Protein AF-A0A957U5I7-F1 (afdb_monomer_lite)

pLDDT: mean 70.83, std 17.86, range [36.91, 93.69]

Radius of gyration: 26.39 Å; chains: 1; bounding box: 34×69×92 Å

Structure (mmCIF, N/CA/C/O backbone):
data_AF-A0A957U5I7-F1
#
_entry.id   AF-A0A957U5I7-F1
#
loop_
_atom_site.group_PDB
_atom_site.id
_atom_site.type_symbol
_atom_site.label_atom_id
_atom_site.label_alt_id
_atom_site.label_comp_id
_atom_site.label_asym_id
_atom_site.label_entity_id
_atom_site.label_seq_id
_atom_site.pdbx_PDB_ins_code
_atom_site.Cartn_x
_atom_site.Cartn_y
_atom_site.Cartn_z
_atom_site.occupancy
_atom_site.B_iso_or_equiv
_atom_site.auth_seq_id
_atom_site.auth_comp_id
_atom_site.auth_asym_id
_atom_site.auth_atom_id
_atom_site.pdbx_PDB_model_num
ATOM 1 N N . MET A 1 1 ? -2.403 56.597 56.895 1.00 43.56 1 MET A N 1
ATOM 2 C CA . MET A 1 1 ? -1.066 56.597 56.260 1.00 43.56 1 MET A CA 1
ATOM 3 C C . MET A 1 1 ? -0.754 55.156 55.856 1.00 43.56 1 MET A C 1
ATOM 5 O O . MET A 1 1 ? -0.927 54.274 56.683 1.00 43.56 1 MET A O 1
ATOM 9 N N . LYS A 1 2 ? -0.470 54.916 54.572 1.00 43.50 2 LYS A N 1
ATOM 10 C CA . LYS A 1 2 ? -0.569 53.632 53.838 1.00 43.50 2 LYS A CA 1
ATOM 11 C C . LYS A 1 2 ? 0.302 52.491 54.419 1.00 43.50 2 LYS A C 1
ATOM 13 O O . LYS A 1 2 ? 1.498 52.718 54.592 1.00 43.50 2 LYS A O 1
ATOM 18 N N . PRO A 1 3 ? -0.228 51.271 54.640 1.00 44.25 3 PRO A N 1
ATOM 19 C CA . PRO A 1 3 ? 0.608 50.100 54.881 1.00 44.25 3 PRO A CA 1
ATOM 20 C C . PRO A 1 3 ? 1.324 49.664 53.595 1.00 44.25 3 PRO A C 1
ATOM 22 O O . PRO A 1 3 ? 0.747 49.644 52.505 1.00 44.25 3 PRO A O 1
ATOM 25 N N . GLN A 1 4 ? 2.608 49.355 53.765 1.00 56.19 4 GLN A N 1
ATOM 26 C CA . GLN A 1 4 ? 3.534 48.840 52.765 1.00 56.19 4 GLN A CA 1
ATOM 27 C C . GLN A 1 4 ? 3.031 47.510 52.186 1.00 56.19 4 GLN A C 1
ATOM 29 O O . GLN A 1 4 ? 2.484 46.658 52.883 1.00 56.19 4 GLN A O 1
ATOM 34 N N . HIS A 1 5 ? 3.210 47.382 50.878 1.00 55.03 5 HIS A N 1
ATOM 35 C CA . HIS A 1 5 ? 2.752 46.295 50.026 1.00 55.03 5 HIS A CA 1
ATOM 36 C C . HIS A 1 5 ? 3.452 44.969 50.393 1.00 55.03 5 HIS A C 1
ATOM 38 O O . HIS A 1 5 ? 4.684 44.931 50.386 1.00 55.03 5 HIS A O 1
ATOM 44 N N . PRO A 1 6 ? 2.730 43.870 50.688 1.00 43.78 6 PRO A N 1
ATOM 45 C CA . PRO A 1 6 ? 3.358 42.562 50.808 1.00 43.78 6 PRO A CA 1
ATOM 46 C C . PRO A 1 6 ? 3.812 42.101 49.419 1.00 43.78 6 PRO A C 1
ATOM 48 O O . PRO A 1 6 ? 3.014 42.009 48.483 1.00 43.78 6 PRO A O 1
ATOM 51 N N . LEU A 1 7 ? 5.110 41.823 49.283 1.00 52.94 7 LEU A N 1
ATOM 52 C CA . LEU A 1 7 ? 5.692 41.178 48.109 1.00 52.94 7 LEU A CA 1
ATOM 53 C C . LEU A 1 7 ? 5.111 39.765 47.999 1.00 52.94 7 LEU A C 1
ATOM 55 O O . LEU A 1 7 ? 5.572 38.808 48.616 1.00 52.94 7 LEU A O 1
ATOM 59 N N . ASN A 1 8 ? 4.034 39.671 47.227 1.00 48.72 8 ASN A N 1
ATOM 60 C CA . ASN A 1 8 ? 3.331 38.445 46.915 1.00 48.72 8 ASN A CA 1
ATOM 61 C C . ASN A 1 8 ? 4.247 37.510 46.111 1.00 48.72 8 ASN A C 1
ATOM 63 O O . ASN 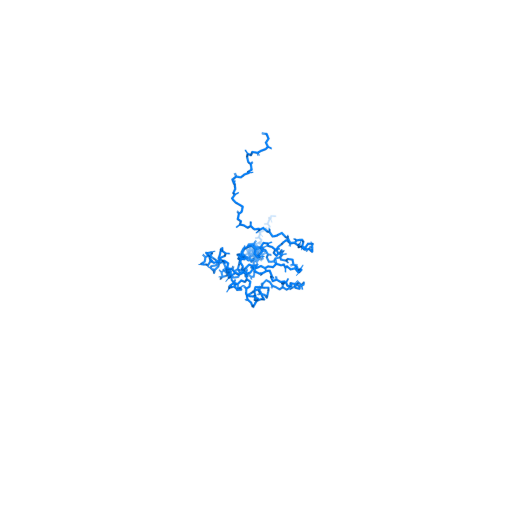A 1 8 ? 4.334 37.608 44.886 1.00 48.72 8 ASN A O 1
ATOM 67 N N . GLY A 1 9 ? 4.832 36.520 46.793 1.00 53.69 9 GLY A N 1
ATOM 68 C CA . GLY A 1 9 ? 5.442 35.304 46.230 1.00 53.69 9 GLY A CA 1
ATOM 69 C C . GLY A 1 9 ? 4.448 34.387 45.495 1.00 53.69 9 GLY A C 1
ATOM 70 O O . GLY A 1 9 ? 4.563 33.169 45.536 1.00 53.69 9 GLY A O 1
ATOM 71 N N . ARG A 1 10 ? 3.438 34.974 44.846 1.00 55.34 10 ARG A N 1
ATOM 72 C CA . ARG A 1 10 ? 2.377 34.306 44.080 1.00 55.34 10 ARG A CA 1
ATOM 73 C C . ARG A 1 10 ? 2.442 34.651 42.586 1.00 55.34 10 ARG A C 1
ATOM 75 O O . ARG A 1 10 ? 1.777 33.992 41.798 1.00 55.34 10 ARG A O 1
ATOM 82 N N . SER A 1 11 ? 3.270 35.625 42.183 1.00 49.25 11 SER A N 1
ATOM 83 C CA . SER A 1 11 ? 3.387 36.055 40.777 1.00 49.25 11 SER A CA 1
ATOM 84 C C . SER A 1 11 ? 4.521 35.383 39.986 1.00 49.25 11 SER A C 1
ATOM 86 O O . SER A 1 11 ? 4.532 35.489 38.766 1.00 49.25 11 SER A O 1
ATOM 88 N N . LEU A 1 12 ? 5.455 34.678 40.641 1.00 50.19 12 LEU A N 1
ATOM 89 C CA . LEU A 1 12 ? 6.525 33.919 39.962 1.00 50.19 12 LEU A CA 1
ATOM 90 C C . LEU A 1 12 ? 6.112 32.479 39.616 1.00 50.19 12 LEU A C 1
ATOM 92 O O . LEU A 1 12 ? 6.620 31.901 38.663 1.00 50.19 12 LEU A O 1
ATOM 96 N N . ILE A 1 13 ? 5.154 31.916 40.356 1.00 54.06 13 ILE A N 1
ATOM 97 C CA . ILE A 1 13 ? 4.679 30.536 40.164 1.00 54.06 13 ILE A CA 1
ATOM 98 C C . ILE A 1 13 ? 3.600 30.477 39.066 1.00 54.06 13 ILE A C 1
ATOM 100 O O . ILE A 1 13 ? 3.447 29.466 38.389 1.00 54.06 13 ILE A O 1
ATOM 104 N N . ALA A 1 14 ? 2.879 31.582 38.841 1.00 47.16 14 ALA A N 1
ATOM 105 C CA . ALA A 1 14 ? 1.792 31.646 37.865 1.00 47.16 14 ALA A CA 1
ATOM 106 C C . ALA A 1 14 ? 2.271 31.838 36.412 1.00 47.16 14 ALA A C 1
ATOM 108 O O . ALA A 1 14 ? 1.591 31.394 35.491 1.00 47.16 14 ALA A O 1
ATOM 109 N N . SER A 1 15 ? 3.455 32.423 36.190 1.00 49.47 15 SER A N 1
ATOM 110 C CA . SER A 1 15 ? 4.039 32.555 34.842 1.00 49.47 15 SER A CA 1
ATOM 111 C C . SER A 1 15 ? 4.769 31.292 34.367 1.00 49.47 15 SER A C 1
ATOM 113 O O . SER A 1 15 ? 5.098 31.187 33.190 1.00 49.47 15 SER A O 1
ATOM 115 N N . LEU A 1 16 ? 4.997 30.316 35.256 1.00 48.06 16 LEU A N 1
ATOM 116 C CA . LEU A 1 16 ? 5.649 29.041 34.932 1.00 48.06 16 LEU A CA 1
ATOM 117 C C . LEU A 1 16 ? 4.654 27.920 34.564 1.00 48.06 16 LEU A C 1
ATOM 119 O O . LEU A 1 16 ? 5.064 26.792 34.310 1.00 48.06 16 LEU A O 1
ATOM 123 N N . LEU A 1 17 ? 3.350 28.220 34.536 1.00 48.75 17 LEU A N 1
ATOM 124 C CA . LEU A 1 17 ? 2.273 27.257 34.262 1.00 48.75 17 LEU A CA 1
ATOM 125 C C . LEU A 1 17 ? 1.635 27.405 32.870 1.00 48.75 17 LEU A C 1
ATOM 127 O O . LEU A 1 17 ? 0.677 26.702 32.564 1.00 48.75 17 LEU A O 1
ATOM 131 N N . LEU A 1 18 ? 2.176 28.267 32.001 1.00 48.31 18 LEU A N 1
ATOM 132 C CA . LEU A 1 18 ? 1.721 28.404 30.607 1.00 48.31 18 LEU A CA 1
ATOM 133 C C . LEU A 1 18 ? 2.615 27.666 29.589 1.00 48.31 18 LEU A C 1
ATOM 135 O O . LEU A 1 18 ? 2.399 27.771 28.387 1.00 48.31 18 LEU A O 1
ATOM 139 N N . ALA A 1 19 ? 3.613 26.904 30.047 1.00 49.06 19 ALA A N 1
ATOM 140 C CA . ALA A 1 19 ? 4.541 26.158 29.187 1.00 49.06 19 ALA A CA 1
ATOM 141 C C . ALA A 1 19 ? 4.189 24.660 29.046 1.00 49.06 19 ALA A C 1
ATOM 143 O O . ALA A 1 19 ? 5.025 23.867 28.624 1.00 49.06 19 ALA A O 1
ATOM 144 N N . ALA A 1 20 ? 2.963 24.257 29.403 1.00 49.81 20 ALA A N 1
ATOM 145 C CA . ALA A 1 20 ? 2.538 22.851 29.440 1.00 49.81 20 ALA A CA 1
ATOM 146 C C . ALA A 1 20 ? 1.320 22.527 28.548 1.00 49.81 20 ALA A C 1
ATOM 148 O O . ALA A 1 20 ? 0.682 21.495 28.737 1.00 49.81 20 ALA A O 1
ATOM 149 N N . LEU A 1 21 ? 0.996 23.375 27.561 1.00 53.75 21 LEU A N 1
ATOM 150 C CA . LEU A 1 21 ? -0.113 23.136 26.621 1.00 53.75 21 LEU A CA 1
ATOM 151 C C . LEU A 1 21 ? 0.287 23.314 25.144 1.00 53.75 21 LEU A C 1
ATOM 153 O O . LEU A 1 21 ? -0.487 23.814 24.339 1.00 53.75 21 LEU A O 1
ATOM 157 N N . VAL A 1 22 ? 1.498 22.893 24.768 1.00 52.66 22 VAL A N 1
ATOM 158 C CA . VAL A 1 22 ? 1.869 22.663 23.351 1.00 52.66 22 VAL A CA 1
ATOM 159 C C . VAL A 1 22 ? 2.524 21.280 23.194 1.00 52.66 22 VAL A C 1
ATOM 161 O O . VAL A 1 22 ? 3.424 21.073 22.393 1.00 52.66 22 VAL A O 1
ATOM 164 N N . LEU A 1 23 ? 2.082 20.299 23.989 1.00 55.03 23 LEU A N 1
ATOM 165 C CA . LEU A 1 23 ? 2.522 18.895 23.897 1.00 55.03 23 LEU A CA 1
ATOM 166 C C . LEU A 1 23 ? 1.448 17.963 23.311 1.00 55.03 23 LEU A C 1
ATOM 168 O O . LEU A 1 23 ? 1.561 16.745 23.409 1.00 55.03 23 LEU A O 1
ATOM 172 N N . ILE A 1 24 ? 0.415 18.519 22.671 1.00 60.69 24 ILE A N 1
ATOM 173 C CA . ILE A 1 24 ? -0.642 17.744 22.000 1.00 60.69 24 ILE A CA 1
ATOM 174 C C . ILE A 1 24 ? -0.873 18.268 20.576 1.00 60.69 24 ILE A C 1
ATOM 176 O O . ILE A 1 24 ? -2.001 18.400 20.120 1.00 60.69 24 ILE A O 1
ATOM 180 N N . SER A 1 25 ? 0.200 18.557 19.840 1.00 58.09 25 SER A N 1
ATOM 181 C CA . SER A 1 25 ? 0.130 18.478 18.377 1.00 58.09 25 SER A CA 1
ATOM 182 C C . SER A 1 25 ? 0.734 17.153 17.965 1.00 58.09 25 SER A C 1
ATOM 184 O O . SER A 1 25 ? 1.934 17.036 17.749 1.00 58.09 25 SER A O 1
ATOM 186 N N . ALA A 1 26 ? -0.144 16.151 17.976 1.00 53.31 26 ALA A N 1
ATOM 187 C CA . ALA A 1 26 ? -0.070 14.930 17.197 1.00 53.31 26 ALA A CA 1
ATOM 188 C C . ALA A 1 26 ? 1.356 14.431 16.923 1.00 53.31 26 ALA A C 1
ATOM 190 O O . ALA A 1 26 ? 1.903 14.588 15.835 1.00 53.31 26 ALA A O 1
ATOM 191 N N . CYS A 1 27 ? 1.902 13.676 17.875 1.00 51.56 27 CYS A N 1
ATOM 192 C CA . CYS A 1 27 ? 2.708 12.530 17.485 1.00 51.56 27 CYS A CA 1
ATOM 193 C C . CYS A 1 27 ? 1.736 11.553 16.798 1.00 51.56 27 CYS A C 1
ATOM 195 O O . CYS A 1 27 ? 1.245 10.602 17.405 1.00 51.56 27 CYS A O 1
ATOM 197 N N . SER A 1 28 ? 1.337 11.857 15.561 1.00 51.62 28 SER A N 1
ATOM 198 C CA . SER A 1 28 ? 0.453 11.050 14.723 1.00 51.62 28 SER A CA 1
ATOM 199 C C . SER A 1 28 ? 1.229 9.832 14.248 1.00 51.62 28 SER A C 1
ATOM 201 O O . SER A 1 28 ? 1.519 9.707 13.069 1.00 51.62 28 SER A O 1
ATOM 203 N N . ARG A 1 29 ? 1.610 8.971 15.204 1.00 57.50 29 ARG A N 1
ATOM 204 C CA . ARG A 1 29 ? 1.915 7.532 15.127 1.00 57.50 29 ARG A CA 1
ATOM 205 C C . ARG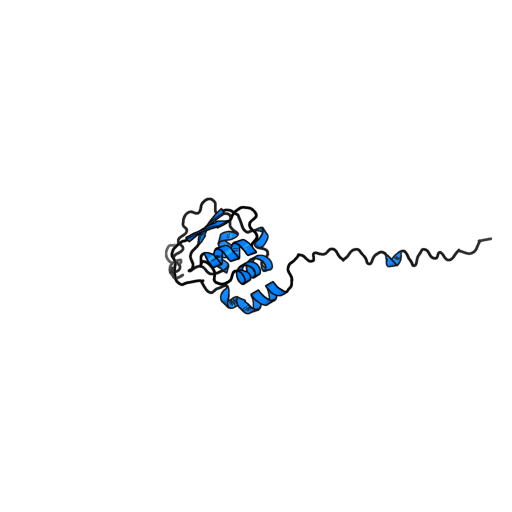 A 1 29 ? 2.640 7.035 13.869 1.00 57.50 29 ARG A C 1
ATOM 207 O O . ARG A 1 29 ? 2.531 5.863 13.537 1.00 57.50 29 ARG A O 1
ATOM 214 N N . SER A 1 30 ? 3.392 7.889 13.194 1.00 50.00 30 SER A N 1
ATOM 215 C CA . SER A 1 30 ? 4.111 7.649 11.947 1.00 50.00 30 SER A CA 1
ATOM 216 C C . SER A 1 30 ? 5.533 8.062 12.231 1.00 50.00 30 SER A C 1
ATOM 218 O O . SER A 1 30 ? 5.889 9.232 12.142 1.00 50.00 30 SER A O 1
ATOM 220 N N . GLY A 1 31 ? 6.320 7.109 12.727 1.00 53.41 31 GLY A N 1
ATOM 221 C CA . GLY A 1 31 ? 7.741 7.343 12.922 1.00 53.41 31 GLY A CA 1
ATOM 222 C C . GLY A 1 31 ? 8.387 7.735 11.585 1.00 53.41 31 GLY A C 1
ATOM 223 O O . GLY A 1 31 ? 7.938 7.258 10.539 1.00 53.41 31 GLY A O 1
ATOM 224 N N . PRO A 1 32 ? 9.460 8.543 11.599 1.00 56.81 32 PRO A N 1
ATOM 225 C CA . PRO A 1 32 ? 10.136 9.027 10.388 1.00 56.81 32 PRO A CA 1
ATOM 226 C C . PRO A 1 32 ? 10.715 7.908 9.500 1.00 56.81 32 PRO A C 1
ATOM 228 O O . PRO A 1 32 ? 11.160 8.171 8.389 1.00 56.81 32 PRO A O 1
ATOM 231 N N . GLY A 1 33 ? 10.702 6.652 9.962 1.00 67.69 33 GLY A N 1
ATOM 232 C CA . GLY A 1 33 ? 11.227 5.509 9.220 1.00 67.69 33 GLY A CA 1
ATOM 233 C C . GLY A 1 33 ? 10.484 5.210 7.916 1.00 67.69 33 GLY A C 1
ATOM 234 O O . GLY A 1 33 ? 11.142 4.918 6.924 1.00 67.69 33 GLY A O 1
ATOM 235 N N . LEU A 1 34 ? 9.148 5.322 7.879 1.00 68.75 34 LEU A N 1
ATOM 236 C CA . LEU A 1 34 ? 8.404 5.052 6.637 1.00 68.75 34 LEU A CA 1
ATOM 237 C C . LEU A 1 34 ? 8.620 6.145 5.578 1.00 68.75 34 LEU A C 1
ATOM 239 O O . LEU A 1 34 ? 8.707 5.814 4.401 1.00 68.75 34 LEU A O 1
ATOM 243 N N . ASP A 1 35 ? 8.779 7.414 5.972 1.00 74.19 35 ASP A N 1
ATOM 244 C CA . ASP A 1 35 ? 9.079 8.506 5.026 1.00 74.19 35 ASP A CA 1
ATOM 245 C C . ASP A 1 35 ? 10.459 8.325 4.374 1.00 74.19 35 ASP A C 1
ATOM 247 O O . ASP A 1 35 ? 10.591 8.377 3.152 1.00 74.19 35 ASP A O 1
ATOM 251 N N . ILE A 1 36 ? 11.480 8.017 5.182 1.00 76.19 36 ILE A N 1
ATOM 252 C CA . ILE A 1 36 ? 12.838 7.740 4.687 1.00 76.19 36 ILE A CA 1
ATOM 253 C C . ILE A 1 36 ? 12.838 6.515 3.762 1.00 76.19 36 ILE A C 1
ATOM 255 O O . ILE A 1 36 ? 13.490 6.522 2.714 1.00 76.19 36 ILE A O 1
ATOM 259 N N . TYR A 1 37 ? 12.089 5.472 4.124 1.00 77.56 37 TYR A N 1
ATOM 260 C CA . TYR A 1 37 ? 11.975 4.260 3.320 1.00 77.56 37 TYR A CA 1
ATOM 261 C C . TYR A 1 37 ? 11.312 4.528 1.963 1.00 77.56 37 TYR A C 1
ATOM 263 O O . TYR A 1 37 ? 11.825 4.078 0.940 1.00 77.56 37 TYR A O 1
ATOM 271 N N . LEU A 1 38 ? 10.232 5.316 1.939 1.00 79.25 38 LEU A N 1
ATOM 272 C CA . LEU A 1 38 ? 9.544 5.701 0.707 1.00 79.25 38 LEU A CA 1
ATOM 273 C C . LEU A 1 38 ? 10.461 6.491 -0.230 1.00 79.25 38 LEU A C 1
ATOM 275 O O . LEU A 1 38 ? 10.584 6.134 -1.395 1.00 79.25 38 LEU A O 1
ATOM 279 N N . ARG A 1 39 ? 11.157 7.514 0.284 1.00 75.94 39 ARG A N 1
ATOM 280 C CA . ARG A 1 39 ? 12.087 8.345 -0.508 1.00 75.94 39 ARG A CA 1
ATOM 281 C C . ARG A 1 39 ? 13.230 7.540 -1.116 1.00 75.94 39 ARG A C 1
ATOM 283 O O . ARG A 1 39 ? 13.685 7.835 -2.212 1.00 75.94 39 ARG A O 1
ATOM 290 N N . THR A 1 40 ? 13.702 6.522 -0.402 1.00 77.62 40 THR A N 1
ATOM 291 C CA . THR A 1 40 ? 14.794 5.665 -0.884 1.00 77.62 40 THR A CA 1
ATOM 292 C C . THR A 1 40 ? 14.321 4.699 -1.976 1.00 77.62 40 THR A C 1
ATOM 294 O O . THR A 1 40 ? 15.109 4.313 -2.834 1.00 77.62 40 THR A O 1
ATOM 297 N N . ASN A 1 41 ? 13.036 4.331 -1.972 1.00 82.12 41 ASN A N 1
ATOM 298 C CA . ASN A 1 41 ? 12.453 3.325 -2.864 1.00 82.12 41 ASN A CA 1
ATOM 299 C C . ASN A 1 41 ? 11.408 3.913 -3.826 1.00 82.12 41 ASN A C 1
ATOM 301 O O . ASN A 1 41 ? 10.589 3.177 -4.370 1.00 82.12 41 ASN A O 1
ATOM 305 N N . GLU A 1 42 ? 11.430 5.226 -4.062 1.00 74.38 42 GLU A N 1
ATOM 306 C CA . GLU A 1 42 ? 10.436 5.924 -4.886 1.00 74.38 42 GLU A CA 1
ATOM 307 C C . GLU A 1 42 ? 10.363 5.342 -6.306 1.00 74.38 42 GLU A C 1
ATOM 309 O O . GLU A 1 42 ? 9.279 5.118 -6.832 1.00 74.38 42 GLU A O 1
ATOM 314 N N . ALA A 1 43 ? 11.511 4.954 -6.870 1.00 76.56 43 ALA A N 1
ATOM 315 C CA . ALA A 1 43 ? 11.591 4.305 -8.178 1.00 76.56 43 ALA A CA 1
ATOM 316 C C . ALA A 1 43 ? 10.862 2.949 -8.256 1.00 76.56 43 ALA A C 1
ATOM 318 O O . ALA A 1 43 ? 10.559 2.492 -9.355 1.00 76.56 43 ALA A O 1
ATOM 319 N N . ALA A 1 44 ? 10.610 2.282 -7.125 1.00 77.38 44 ALA A N 1
ATOM 320 C CA . ALA A 1 44 ? 9.873 1.021 -7.076 1.00 77.38 44 ALA A CA 1
ATOM 321 C C . ALA A 1 44 ? 8.349 1.224 -7.026 1.00 77.38 44 ALA A C 1
ATOM 323 O O . ALA A 1 44 ? 7.610 0.267 -7.235 1.00 77.38 44 ALA A O 1
ATOM 324 N N . LEU A 1 45 ? 7.867 2.451 -6.785 1.00 76.38 45 LEU A N 1
ATOM 325 C CA . LEU A 1 45 ? 6.433 2.758 -6.806 1.00 76.38 45 LEU A CA 1
ATOM 326 C C . LEU A 1 45 ? 5.847 2.660 -8.211 1.00 76.38 45 LEU A C 1
ATOM 328 O O . LEU A 1 45 ? 4.720 2.196 -8.357 1.00 76.38 45 LEU A O 1
ATOM 332 N N . ASP A 1 46 ? 6.628 3.071 -9.210 1.00 80.38 46 ASP A N 1
ATOM 333 C CA . ASP A 1 46 ? 6.244 3.084 -10.624 1.00 80.38 46 ASP A CA 1
ATOM 334 C C . ASP A 1 46 ? 6.694 1.800 -11.353 1.00 80.38 46 ASP A C 1
ATOM 336 O O . ASP A 1 46 ? 6.544 1.670 -12.566 1.00 80.38 46 ASP A O 1
ATOM 340 N N . GLN A 1 47 ? 7.258 0.831 -10.619 1.00 80.94 47 GLN A N 1
ATOM 341 C CA . GLN A 1 47 ? 7.607 -0.480 -11.156 1.00 80.94 47 GLN A CA 1
ATOM 342 C C . GLN A 1 47 ? 6.491 -1.482 -10.858 1.00 80.94 47 GLN A C 1
ATOM 344 O O . GLN A 1 47 ? 6.169 -1.706 -9.688 1.00 80.94 47 GLN A O 1
ATOM 349 N N . PRO A 1 48 ? 5.934 -2.140 -11.885 1.00 80.50 48 PRO A N 1
ATOM 350 C CA . PRO A 1 48 ? 4.919 -3.152 -11.669 1.00 80.50 48 PRO A CA 1
ATOM 351 C C . PRO A 1 48 ? 5.505 -4.393 -10.991 1.00 80.50 48 PRO A C 1
ATOM 353 O O . PRO A 1 48 ? 6.715 -4.676 -11.054 1.00 80.50 48 PRO A O 1
ATOM 356 N N . ALA A 1 49 ? 4.635 -5.154 -10.329 1.00 80.06 49 ALA A N 1
ATOM 357 C CA . ALA A 1 49 ? 5.033 -6.390 -9.667 1.00 80.06 49 ALA A CA 1
ATOM 358 C C . ALA A 1 49 ? 5.455 -7.468 -10.667 1.00 80.06 49 ALA A C 1
ATOM 360 O O . ALA A 1 49 ? 6.406 -8.213 -10.421 1.00 80.06 49 ALA A O 1
ATOM 361 N N . SER A 1 50 ? 4.782 -7.508 -11.814 1.00 80.69 50 SER A N 1
ATOM 362 C CA . SER A 1 50 ? 5.057 -8.413 -12.921 1.00 80.69 50 SER A CA 1
ATOM 363 C C . SER A 1 50 ? 4.604 -7.783 -14.239 1.00 80.69 50 SER A C 1
ATOM 365 O O . SER A 1 50 ? 3.905 -6.783 -14.257 1.00 80.69 50 SER A O 1
ATOM 367 N N . VAL A 1 51 ? 4.972 -8.392 -15.363 1.00 81.31 51 VAL A N 1
ATOM 368 C CA . VAL A 1 51 ? 4.402 -8.071 -16.687 1.00 81.31 51 VAL A CA 1
ATOM 369 C C . VAL A 1 51 ? 3.083 -8.814 -16.950 1.00 81.31 51 VAL A C 1
ATOM 371 O O . VAL A 1 51 ? 2.524 -8.736 -18.040 1.00 81.31 51 VAL A O 1
ATOM 374 N N . ASP A 1 52 ? 2.616 -9.590 -15.970 1.00 78.19 52 ASP A N 1
ATOM 375 C CA . ASP A 1 52 ? 1.374 -10.351 -16.037 1.00 78.19 52 ASP A CA 1
ATOM 376 C C . ASP A 1 52 ? 0.164 -9.434 -15.824 1.00 78.19 52 ASP A C 1
ATOM 378 O O . ASP A 1 52 ? -0.018 -8.875 -14.745 1.00 78.19 52 ASP A O 1
ATOM 382 N N . ASP A 1 53 ? -0.668 -9.308 -16.855 1.00 79.00 53 ASP A N 1
ATOM 383 C CA . ASP A 1 53 ? -1.871 -8.470 -16.853 1.00 79.00 53 ASP A CA 1
ATOM 384 C C . ASP A 1 53 ? -3.146 -9.249 -16.488 1.00 79.00 53 ASP A C 1
ATOM 386 O O . ASP A 1 53 ? -4.271 -8.800 -16.709 1.00 79.00 53 ASP A O 1
ATOM 390 N N . ARG A 1 54 ? -3.009 -10.473 -15.961 1.00 80.62 54 ARG A N 1
ATOM 391 C CA . ARG A 1 54 ? -4.177 -11.262 -15.566 1.00 80.62 54 ARG A CA 1
ATOM 392 C C . ARG A 1 54 ? -4.878 -10.609 -14.370 1.00 80.62 54 ARG A C 1
ATOM 394 O O . ARG A 1 54 ? -4.270 -10.490 -13.304 1.00 80.62 54 ARG A O 1
ATOM 401 N N . PRO A 1 55 ? -6.170 -10.255 -14.500 1.00 80.50 55 PRO A N 1
ATOM 402 C CA . PRO A 1 55 ? -6.919 -9.662 -13.408 1.00 80.50 55 PRO A CA 1
ATOM 403 C C . PRO A 1 55 ? -7.125 -10.678 -12.282 1.00 80.50 55 PRO A C 1
ATOM 405 O O . PRO A 1 55 ? -7.673 -11.765 -12.481 1.00 80.50 55 PRO A O 1
ATOM 408 N N . VAL A 1 56 ? -6.723 -10.292 -11.079 1.00 85.12 56 VAL A N 1
ATOM 409 C CA . VAL A 1 56 ? -6.908 -11.023 -9.830 1.00 85.12 56 VAL A CA 1
ATOM 410 C C . VAL A 1 56 ? -7.963 -10.307 -8.999 1.00 85.12 56 VAL A C 1
ATOM 412 O O . VAL A 1 56 ? -7.892 -9.103 -8.736 1.00 85.12 56 VAL A O 1
ATOM 415 N N . ARG A 1 57 ? -8.963 -11.070 -8.556 1.00 86.19 57 ARG A N 1
ATOM 416 C CA . ARG A 1 57 ? -9.969 -10.584 -7.615 1.00 86.19 57 ARG A CA 1
ATOM 417 C C . ARG A 1 57 ? -9.350 -10.488 -6.222 1.00 86.19 57 ARG A C 1
ATOM 419 O O . ARG A 1 57 ? -8.987 -11.506 -5.640 1.00 86.19 57 ARG A O 1
ATOM 426 N N . PHE A 1 58 ? -9.306 -9.283 -5.673 1.00 87.56 58 PHE A N 1
ATOM 427 C CA . PHE A 1 58 ? -8.778 -8.991 -4.345 1.00 87.56 58 PHE A CA 1
ATOM 428 C C . PHE A 1 58 ? -9.883 -8.432 -3.444 1.00 87.56 58 PHE A C 1
ATOM 430 O O . PHE A 1 58 ? -10.681 -7.605 -3.878 1.00 87.56 58 PHE A O 1
ATOM 437 N N . VAL A 1 59 ? -9.965 -8.890 -2.196 1.00 88.75 59 VAL A N 1
ATOM 438 C CA . VAL A 1 59 ? -11.015 -8.475 -1.252 1.00 88.75 59 VAL A CA 1
ATOM 439 C C . VAL A 1 59 ? -10.378 -7.817 -0.040 1.00 88.75 59 VAL A C 1
ATOM 441 O O . VAL A 1 59 ? -9.446 -8.359 0.549 1.00 88.75 59 VAL A O 1
ATOM 444 N N . VAL A 1 60 ? -10.910 -6.658 0.333 1.00 88.50 60 VAL A N 1
ATOM 445 C CA . VAL A 1 60 ? -10.528 -5.921 1.535 1.00 88.50 60 VAL A CA 1
ATOM 446 C C . VAL A 1 60 ? -11.715 -5.873 2.475 1.00 88.50 60 VAL A C 1
ATOM 448 O O . VAL A 1 60 ? -12.736 -5.256 2.164 1.00 88.50 60 VAL A O 1
ATOM 451 N N . GLU A 1 61 ? -11.558 -6.497 3.637 1.00 86.88 61 GLU A N 1
ATOM 452 C CA . GLU A 1 61 ? -12.572 -6.479 4.684 1.00 86.88 61 GLU A CA 1
ATOM 453 C C . GLU A 1 61 ? -12.608 -5.114 5.397 1.00 86.88 61 GLU A C 1
ATOM 455 O O . GLU A 1 61 ? -11.559 -4.473 5.572 1.00 86.88 61 GLU A O 1
ATOM 460 N N . PRO A 1 62 ? -13.786 -4.653 5.852 1.00 84.62 62 PRO A N 1
ATOM 461 C CA . PRO A 1 62 ? -13.908 -3.438 6.651 1.00 84.62 62 PRO A CA 1
ATOM 462 C C . PRO A 1 62 ? -13.001 -3.444 7.883 1.00 84.62 62 PRO A C 1
ATOM 464 O O . PRO A 1 62 ? -12.945 -4.416 8.631 1.00 84.62 62 PRO A O 1
ATOM 467 N N . GLY A 1 63 ? -12.298 -2.332 8.107 1.00 85.12 63 GLY A N 1
ATOM 468 C CA . GLY A 1 63 ? -11.392 -2.178 9.249 1.00 85.12 63 GLY A CA 1
ATOM 469 C C . GLY A 1 63 ? -10.033 -2.870 9.093 1.00 85.12 63 GLY A C 1
ATOM 470 O O . GLY A 1 63 ? -9.241 -2.844 10.035 1.00 85.12 63 GLY A O 1
ATOM 471 N N . THR A 1 64 ? -9.728 -3.452 7.926 1.00 86.38 64 THR A N 1
ATOM 472 C CA . THR A 1 64 ? -8.394 -4.007 7.655 1.00 86.38 64 THR A CA 1
ATOM 473 C C . THR A 1 64 ? -7.351 -2.879 7.631 1.00 86.38 64 THR A C 1
ATOM 475 O O . THR A 1 64 ? -7.510 -1.921 6.873 1.00 86.38 64 THR A O 1
ATOM 478 N N . PRO A 1 65 ? -6.269 -2.955 8.426 1.00 89.56 65 PRO A N 1
ATOM 479 C CA . PRO A 1 65 ? -5.243 -1.916 8.440 1.00 89.56 65 PRO A CA 1
ATOM 480 C C . PRO A 1 65 ? -4.393 -1.953 7.161 1.00 89.56 65 PRO A C 1
ATOM 482 O O . PRO A 1 65 ? -4.128 -3.026 6.617 1.00 89.56 65 PRO A O 1
ATOM 485 N N . ALA A 1 66 ? -3.882 -0.791 6.728 1.00 87.94 66 ALA A N 1
ATOM 486 C CA . ALA A 1 66 ? -3.066 -0.646 5.511 1.00 87.94 66 ALA A CA 1
ATOM 487 C C . ALA A 1 66 ? -1.873 -1.618 5.451 1.00 87.94 66 ALA A C 1
ATOM 489 O O . ALA A 1 66 ? -1.564 -2.156 4.392 1.00 87.94 66 ALA A O 1
ATOM 490 N N . ARG A 1 67 ? -1.257 -1.911 6.604 1.00 89.50 67 ARG A N 1
ATOM 491 C CA . ARG A 1 67 ? -0.192 -2.914 6.729 1.00 89.50 67 ARG A CA 1
ATOM 492 C C . ARG A 1 67 ? -0.645 -4.313 6.302 1.00 89.50 67 ARG A C 1
ATOM 494 O O . ARG A 1 67 ? 0.046 -4.974 5.537 1.00 89.50 67 ARG A O 1
ATOM 501 N N . THR A 1 68 ? -1.799 -4.764 6.790 1.00 91.50 68 THR A N 1
ATOM 502 C CA . THR A 1 68 ? -2.355 -6.084 6.451 1.00 91.50 68 THR A CA 1
ATOM 503 C C . THR A 1 6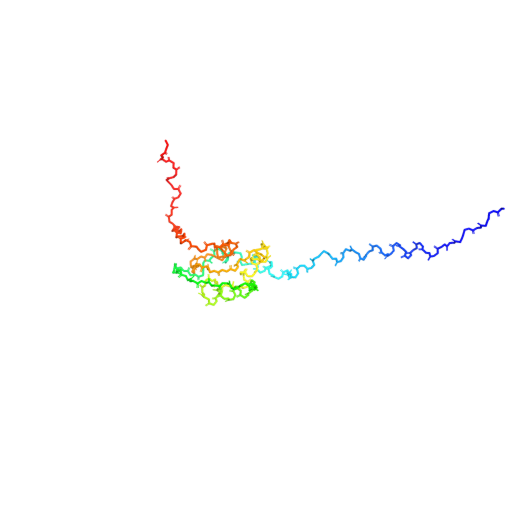8 ? -2.822 -6.127 5.002 1.00 91.50 68 THR A C 1
ATOM 505 O O . THR A 1 68 ? -2.617 -7.127 4.326 1.00 91.50 68 THR A O 1
ATOM 508 N N . ILE A 1 69 ? -3.379 -5.026 4.494 1.00 91.19 69 ILE A N 1
ATOM 509 C CA . ILE A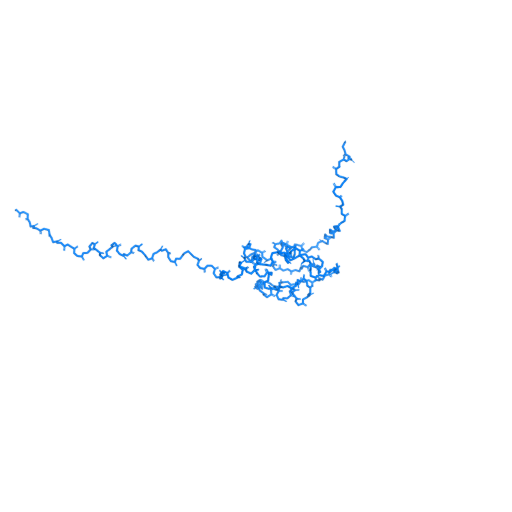 1 69 ? -3.709 -4.893 3.072 1.00 91.19 69 ILE A CA 1
ATOM 510 C C . ILE A 1 69 ? -2.453 -5.080 2.211 1.00 91.19 69 ILE A C 1
ATOM 512 O O . ILE A 1 69 ? -2.468 -5.909 1.307 1.00 91.19 69 ILE A O 1
ATOM 516 N N . GLY A 1 70 ? -1.362 -4.374 2.526 1.00 90.94 70 GLY A N 1
ATOM 517 C CA . GLY A 1 70 ? -0.084 -4.510 1.821 1.00 90.94 70 GLY A CA 1
ATOM 518 C C . GLY A 1 70 ? 0.455 -5.941 1.851 1.00 90.94 70 GLY A C 1
ATOM 519 O O . GLY A 1 70 ? 0.825 -6.479 0.814 1.00 90.94 70 GLY A O 1
ATOM 520 N N . GLN A 1 71 ? 0.420 -6.600 3.012 1.00 93.69 71 GLN A N 1
ATOM 521 C CA . GLN A 1 71 ? 0.838 -8.003 3.144 1.00 93.69 71 GLN A CA 1
ATOM 522 C C . GLN A 1 71 ? 0.006 -8.939 2.262 1.00 93.69 71 GLN A C 1
ATOM 524 O O . GLN A 1 71 ? 0.555 -9.801 1.582 1.00 93.69 71 GLN A O 1
ATOM 529 N N . ASN A 1 72 ? -1.313 -8.754 2.234 1.00 92.56 72 ASN A N 1
ATOM 530 C CA . ASN A 1 72 ? -2.203 -9.571 1.414 1.00 92.56 72 ASN A CA 1
ATOM 531 C C . ASN A 1 72 ? -1.982 -9.321 -0.090 1.00 92.56 72 ASN A C 1
ATOM 533 O O . ASN A 1 72 ? -2.043 -10.262 -0.878 1.00 92.56 72 ASN A O 1
ATOM 537 N N . LEU A 1 73 ? -1.717 -8.073 -0.496 1.00 90.81 73 LEU A N 1
ATOM 538 C CA . LEU A 1 73 ? -1.387 -7.721 -1.882 1.00 90.81 73 LEU A CA 1
ATOM 539 C C . LEU A 1 73 ? -0.063 -8.358 -2.325 1.00 90.81 73 LEU A C 1
ATOM 541 O O . LEU A 1 73 ? 0.026 -8.893 -3.428 1.00 90.81 73 LEU A O 1
ATOM 545 N N . GLU A 1 74 ? 0.952 -8.327 -1.464 1.00 92.06 74 GLU A N 1
ATOM 546 C CA . GLU A 1 74 ? 2.261 -8.932 -1.723 1.00 92.06 74 GLU A CA 1
ATOM 547 C C . GLU A 1 74 ? 2.150 -10.458 -1.836 1.00 92.06 74 GLU A C 1
ATOM 549 O O . GLU A 1 74 ? 2.651 -11.053 -2.788 1.00 92.06 74 GLU A O 1
ATOM 554 N N . GLN A 1 75 ? 1.399 -11.095 -0.932 1.00 91.19 75 GLN A N 1
ATOM 555 C CA . GLN A 1 75 ? 1.108 -12.533 -0.991 1.00 91.19 75 GLN A CA 1
ATOM 556 C C . GLN A 1 75 ? 0.337 -12.934 -2.254 1.00 91.19 75 GLN A C 1
ATOM 558 O O . GLN A 1 75 ? 0.537 -14.030 -2.775 1.00 91.19 75 GLN A O 1
ATOM 563 N N . ALA A 1 76 ? -0.530 -12.053 -2.756 1.00 87.00 76 ALA A N 1
ATOM 564 C CA . ALA A 1 76 ? -1.245 -12.244 -4.013 1.00 87.00 76 ALA A CA 1
ATOM 565 C C . ALA A 1 76 ? -0.380 -11.958 -5.258 1.00 87.00 76 ALA A C 1
ATOM 567 O O . ALA A 1 76 ? -0.858 -12.140 -6.377 1.00 87.00 76 ALA A O 1
ATOM 568 N N . GLY A 1 77 ? 0.869 -11.504 -5.087 1.00 87.56 77 GLY A N 1
ATOM 569 C CA . GLY A 1 77 ? 1.763 -11.124 -6.184 1.00 87.56 77 GLY A CA 1
ATOM 570 C C . GLY A 1 77 ? 1.338 -9.849 -6.918 1.00 87.56 77 GLY A C 1
ATOM 571 O O . GLY A 1 77 ? 1.782 -9.614 -8.039 1.00 87.56 77 GLY A O 1
ATOM 572 N N . LEU A 1 78 ? 0.462 -9.045 -6.309 1.00 86.69 78 LEU A N 1
ATOM 573 C CA . LEU A 1 78 ? -0.050 -7.793 -6.873 1.00 86.69 78 LEU A CA 1
ATOM 574 C C . LEU A 1 78 ? 0.893 -6.614 -6.629 1.00 86.69 78 LEU A C 1
ATOM 576 O O . LEU A 1 78 ? 0.878 -5.651 -7.384 1.00 86.69 78 LEU A O 1
ATOM 580 N N . ILE A 1 79 ? 1.717 -6.692 -5.583 1.00 89.69 79 ILE A N 1
ATOM 581 C CA . ILE A 1 79 ? 2.787 -5.735 -5.288 1.00 89.69 79 ILE A CA 1
ATOM 582 C C . ILE A 1 79 ? 4.057 -6.492 -4.893 1.00 89.69 79 ILE A C 1
ATOM 584 O O . ILE A 1 79 ? 4.003 -7.664 -4.526 1.00 89.69 79 ILE A O 1
ATOM 588 N N . ARG A 1 80 ? 5.205 -5.812 -4.948 1.00 86.75 80 ARG A N 1
ATOM 589 C CA . ARG A 1 80 ? 6.515 -6.403 -4.614 1.00 86.75 80 ARG A CA 1
ATOM 590 C C . ARG A 1 80 ? 6.929 -6.209 -3.163 1.00 86.75 80 ARG A C 1
ATOM 592 O O . ARG A 1 80 ? 7.790 -6.944 -2.700 1.00 86.75 80 ARG A O 1
ATOM 599 N N . ASP A 1 81 ? 6.389 -5.176 -2.520 1.00 87.50 81 ASP A N 1
ATOM 600 C CA . ASP A 1 81 ? 6.811 -4.759 -1.189 1.00 87.50 81 ASP A CA 1
ATOM 601 C C . ASP A 1 81 ? 5.630 -4.201 -0.384 1.00 87.50 81 ASP A C 1
ATOM 603 O O . ASP A 1 81 ? 5.102 -3.115 -0.657 1.00 87.50 81 ASP A O 1
ATOM 607 N N . ALA A 1 82 ? 5.218 -4.956 0.633 1.00 90.88 82 ALA A N 1
ATOM 608 C CA . ALA A 1 82 ? 4.147 -4.564 1.544 1.00 90.88 82 ALA A CA 1
ATOM 609 C C . ALA A 1 82 ? 4.490 -3.321 2.386 1.00 90.88 82 ALA A C 1
ATOM 611 O O . ALA A 1 82 ? 3.605 -2.522 2.709 1.00 90.88 82 ALA A O 1
ATOM 612 N N . THR A 1 83 ? 5.765 -3.141 2.740 1.00 88.56 83 THR A N 1
ATOM 613 C CA . THR A 1 83 ? 6.239 -2.016 3.558 1.00 88.56 83 THR A CA 1
ATOM 614 C C . THR A 1 83 ? 6.218 -0.727 2.752 1.00 88.56 83 THR A C 1
ATOM 616 O O . THR A 1 83 ? 5.819 0.315 3.271 1.00 88.56 83 THR A O 1
ATOM 619 N N . LEU A 1 84 ? 6.588 -0.794 1.471 1.00 87.12 84 LEU A N 1
ATOM 620 C CA . LEU A 1 84 ? 6.522 0.335 0.552 1.00 87.12 84 LEU A CA 1
ATOM 621 C C . LEU A 1 84 ? 5.077 0.786 0.324 1.00 87.12 84 LEU A C 1
ATOM 623 O O . LEU A 1 84 ? 4.809 1.986 0.315 1.00 87.12 84 LEU A O 1
ATOM 627 N N . PHE A 1 85 ? 4.140 -0.159 0.211 1.00 90.25 85 PHE A N 1
ATOM 628 C CA . PHE A 1 85 ? 2.716 0.162 0.109 1.00 90.25 85 PHE A CA 1
ATOM 629 C C . PHE A 1 85 ? 2.210 0.857 1.373 1.00 90.25 85 PHE A C 1
ATOM 631 O O . PHE A 1 85 ? 1.577 1.911 1.289 1.00 90.25 85 PHE A O 1
ATOM 638 N N . GLU A 1 86 ? 2.539 0.318 2.551 1.00 90.06 86 GLU A N 1
ATOM 639 C CA . GLU A 1 86 ? 2.203 0.962 3.821 1.00 90.06 86 GLU A CA 1
ATOM 640 C C . GLU A 1 86 ? 2.810 2.375 3.899 1.00 90.06 86 GLU A C 1
ATOM 642 O O . GLU A 1 86 ? 2.121 3.320 4.285 1.00 90.06 86 GLU A O 1
ATOM 647 N N . ALA A 1 87 ? 4.071 2.540 3.488 1.00 86.62 87 ALA A N 1
ATOM 648 C CA . ALA A 1 87 ? 4.764 3.827 3.462 1.00 86.62 87 ALA A CA 1
ATOM 649 C C . ALA A 1 87 ? 4.037 4.829 2.581 1.00 86.62 87 ALA A C 1
ATOM 651 O O . ALA A 1 87 ? 3.692 5.919 3.035 1.00 86.62 87 ALA A O 1
ATOM 652 N N . PHE A 1 88 ? 3.759 4.429 1.344 1.00 87.75 88 PHE A N 1
ATOM 653 C CA . PHE A 1 88 ? 3.093 5.256 0.359 1.00 87.75 88 PHE A CA 1
ATOM 654 C C . PHE A 1 88 ? 1.730 5.720 0.865 1.00 87.75 88 PHE A C 1
ATOM 656 O O . PHE A 1 88 ? 1.453 6.918 0.901 1.00 87.75 88 PHE A O 1
ATOM 663 N N . VAL A 1 89 ? 0.898 4.787 1.323 1.00 89.38 89 VAL A N 1
ATOM 664 C CA . VAL A 1 89 ? -0.459 5.082 1.778 1.00 89.38 89 VAL A CA 1
ATOM 665 C C . VAL A 1 89 ? -0.448 6.001 3.003 1.00 89.38 89 VAL A C 1
ATOM 667 O O . VAL A 1 89 ? -1.234 6.943 3.071 1.00 89.38 89 VAL A O 1
ATOM 670 N N . ARG A 1 90 ? 0.458 5.781 3.959 1.00 87.38 90 ARG A N 1
ATOM 671 C CA . ARG A 1 90 ? 0.524 6.584 5.188 1.00 87.38 90 ARG A CA 1
ATOM 672 C C . ARG A 1 90 ? 1.102 7.975 4.964 1.00 87.38 90 ARG A C 1
ATOM 674 O O . ARG A 1 90 ? 0.554 8.942 5.484 1.00 87.38 90 ARG A O 1
ATOM 681 N N . VAL A 1 91 ? 2.182 8.090 4.191 1.00 84.62 91 VAL A N 1
ATOM 682 C CA . VAL A 1 91 ? 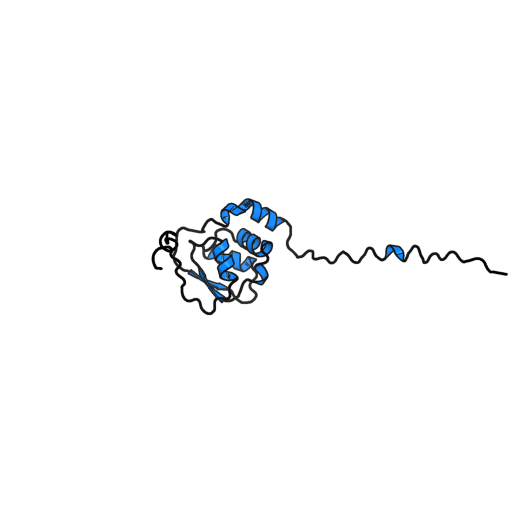2.818 9.384 3.884 1.00 84.62 91 VAL A CA 1
ATOM 683 C C . VAL A 1 91 ? 1.881 10.264 3.054 1.00 84.62 91 VAL A C 1
ATOM 685 O O 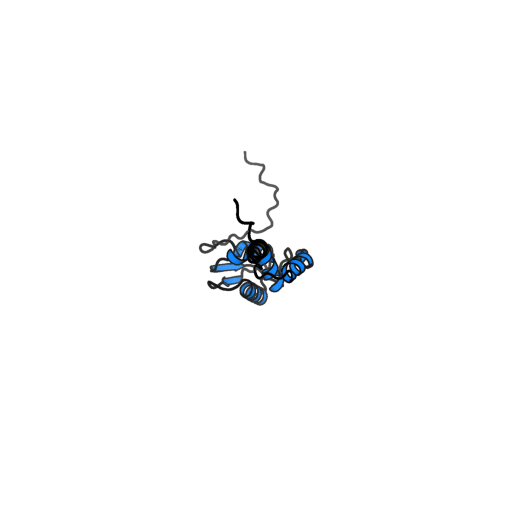. VAL A 1 91 ? 1.792 11.463 3.300 1.00 84.62 91 VAL A O 1
ATOM 688 N N . ASN A 1 92 ? 1.119 9.671 2.129 1.00 84.12 92 ASN A N 1
ATOM 689 C CA . ASN A 1 92 ? 0.135 10.395 1.320 1.00 84.12 92 ASN A CA 1
ATOM 690 C C . ASN A 1 92 ? -1.224 10.596 2.026 1.00 84.12 92 ASN A C 1
ATOM 692 O O . ASN A 1 92 ? -2.145 11.144 1.421 1.00 84.12 92 ASN A O 1
ATOM 696 N N . GLY A 1 93 ? -1.387 10.155 3.282 1.00 85.19 93 GLY A N 1
ATOM 697 C CA . GLY A 1 93 ? -2.655 10.265 4.021 1.00 85.19 93 GLY A CA 1
ATOM 698 C C . GLY A 1 93 ? -3.826 9.524 3.360 1.00 85.19 93 GLY A C 1
ATOM 699 O O . GLY A 1 93 ? -4.982 9.940 3.465 1.00 85.19 93 GLY A O 1
ATOM 700 N N . LEU A 1 94 ? -3.521 8.458 2.617 1.00 84.44 94 LEU A N 1
ATOM 701 C CA . LEU A 1 94 ? -4.486 7.589 1.943 1.00 84.44 94 LEU A CA 1
ATOM 702 C C . LEU A 1 94 ? -4.976 6.458 2.855 1.00 84.44 94 LEU A C 1
ATOM 704 O O . LEU A 1 94 ? -5.946 5.790 2.515 1.00 84.44 94 LEU A O 1
ATOM 708 N N . ASP A 1 95 ? -4.344 6.249 4.010 1.00 81.69 95 ASP A N 1
ATOM 709 C CA . ASP A 1 95 ? -4.651 5.185 4.973 1.00 81.69 95 ASP A CA 1
ATOM 710 C C . ASP A 1 95 ? -6.108 5.216 5.440 1.00 81.69 95 ASP A C 1
ATOM 712 O O . ASP A 1 95 ? -6.779 4.187 5.428 1.00 81.69 95 ASP A O 1
ATOM 716 N N . GLY A 1 96 ? -6.626 6.403 5.762 1.00 81.69 96 GLY A N 1
ATOM 717 C CA . GLY A 1 96 ? -8.034 6.608 6.112 1.00 81.69 96 GLY A CA 1
ATOM 718 C C . GLY A 1 96 ? -8.993 6.644 4.916 1.00 81.69 96 GLY A C 1
ATOM 719 O O . GLY A 1 96 ? -10.202 6.748 5.111 1.00 81.69 96 GLY A O 1
ATOM 720 N N . ARG A 1 97 ? -8.474 6.598 3.683 1.00 84.19 97 ARG A N 1
ATOM 721 C CA . ARG A 1 97 ? -9.257 6.637 2.435 1.00 84.19 97 ARG A CA 1
ATOM 722 C C . ARG A 1 97 ? -9.372 5.278 1.757 1.00 84.19 97 ARG A C 1
ATOM 724 O O . ARG A 1 97 ? -10.151 5.159 0.818 1.00 84.19 97 ARG A O 1
ATOM 731 N N . LEU A 1 98 ? -8.616 4.276 2.205 1.00 85.88 98 LEU A N 1
ATOM 732 C CA . LEU A 1 98 ? -8.738 2.917 1.692 1.00 85.88 98 LEU A CA 1
ATOM 733 C C . LEU A 1 98 ? -10.146 2.391 1.975 1.00 85.88 98 LEU A C 1
ATOM 735 O O . LEU A 1 98 ? -10.546 2.223 3.129 1.00 85.88 98 LEU A O 1
ATOM 739 N N . ALA A 1 99 ? -10.904 2.143 0.911 1.00 83.31 99 ALA A N 1
ATOM 740 C CA . ALA A 1 99 ? -12.251 1.620 1.028 1.00 83.31 99 ALA A CA 1
ATOM 741 C C . ALA A 1 99 ? -12.211 0.092 1.160 1.00 83.31 99 ALA A C 1
ATOM 743 O O . ALA A 1 99 ? -11.446 -0.605 0.488 1.00 83.31 99 ALA A O 1
ATOM 744 N N . ALA A 1 100 ? -13.068 -0.451 2.018 1.00 85.81 100 ALA A N 1
ATOM 745 C CA . ALA A 1 100 ? -13.346 -1.879 2.012 1.00 85.81 100 ALA A CA 1
ATOM 746 C C . ALA A 1 100 ? -14.187 -2.235 0.783 1.00 85.81 100 ALA A C 1
ATOM 748 O O . ALA A 1 100 ? -15.054 -1.460 0.372 1.00 85.81 100 ALA A O 1
ATOM 749 N N . GLY A 1 101 ? -13.937 -3.399 0.191 1.00 84.06 101 GLY A N 1
ATOM 750 C CA . GLY A 1 101 ? -14.598 -3.788 -1.046 1.00 84.06 101 GLY A CA 1
ATOM 751 C C . GLY A 1 101 ? -13.902 -4.916 -1.789 1.00 84.06 101 GLY A C 1
ATOM 752 O O . GLY A 1 101 ? -12.910 -5.486 -1.340 1.00 84.06 101 GLY A O 1
ATOM 753 N N . THR A 1 102 ? -14.459 -5.250 -2.949 1.00 84.38 102 THR A N 1
ATOM 754 C CA . THR A 1 102 ? -13.832 -6.159 -3.909 1.00 84.38 102 THR A CA 1
ATOM 755 C C . THR A 1 102 ? -13.221 -5.334 -5.028 1.00 84.38 102 THR A C 1
ATOM 757 O O . THR A 1 102 ? -13.924 -4.548 -5.656 1.00 84.38 102 THR A O 1
ATOM 760 N N . TYR A 1 103 ? -11.945 -5.573 -5.296 1.00 84.06 103 TYR A N 1
ATOM 761 C CA . TYR A 1 103 ? -11.167 -4.945 -6.349 1.00 84.06 103 TYR A CA 1
ATOM 762 C C . TYR A 1 103 ? -10.752 -5.986 -7.381 1.00 84.06 103 TYR A C 1
ATOM 764 O O . TYR A 1 103 ? -10.568 -7.165 -7.071 1.00 84.06 103 TYR A O 1
ATOM 772 N N . THR A 1 104 ? -10.591 -5.535 -8.617 1.00 84.50 104 THR A N 1
ATOM 773 C CA . THR A 1 104 ? -9.932 -6.311 -9.667 1.00 84.50 104 THR A CA 1
ATOM 774 C C . THR A 1 104 ? -8.607 -5.627 -9.947 1.00 84.50 104 THR A C 1
ATOM 776 O O . THR A 1 104 ? -8.603 -4.491 -10.410 1.00 84.50 104 THR A O 1
ATOM 779 N N . LEU A 1 105 ? -7.511 -6.291 -9.595 1.00 85.75 105 LEU A N 1
ATOM 780 C CA . LEU A 1 105 ? -6.153 -5.757 -9.670 1.00 85.75 105 LEU A CA 1
ATOM 781 C C . LEU A 1 105 ? -5.315 -6.668 -10.561 1.00 85.75 105 LEU A C 1
ATOM 783 O O . LEU A 1 105 ? -5.566 -7.868 -10.601 1.00 85.75 105 LEU A O 1
ATOM 787 N N . ALA A 1 106 ? -4.320 -6.127 -11.249 1.00 84.44 106 ALA A N 1
ATOM 788 C CA . ALA A 1 106 ? -3.392 -6.921 -12.044 1.00 84.44 106 ALA A CA 1
ATOM 789 C C . ALA A 1 106 ? -1.956 -6.722 -11.530 1.00 84.44 106 ALA A C 1
ATOM 791 O O . ALA A 1 106 ? -1.624 -5.616 -11.107 1.00 84.44 106 ALA A O 1
ATOM 792 N N . PRO A 1 107 ? -1.091 -7.753 -11.557 1.00 85.50 107 PRO A N 1
ATOM 793 C CA . PRO A 1 107 ? 0.332 -7.611 -11.224 1.00 85.50 107 PRO A CA 1
ATOM 794 C C . PRO A 1 107 ? 1.100 -6.615 -12.113 1.00 85.50 107 PRO A C 1
ATOM 796 O O . PRO A 1 107 ? 2.171 -6.149 -11.722 1.00 85.50 107 PRO A O 1
ATOM 799 N N . SER A 1 108 ? 0.559 -6.318 -13.299 1.00 83.62 108 SER A N 1
ATOM 800 C CA . SER A 1 108 ? 0.988 -5.268 -14.232 1.00 83.62 108 SER A CA 1
ATOM 801 C C . SER A 1 108 ? 0.766 -3.850 -13.711 1.00 83.62 108 SER A C 1
ATOM 803 O O . SER A 1 108 ? 1.387 -2.927 -14.230 1.00 83.62 108 SER A O 1
ATOM 805 N N . MET A 1 109 ? -0.080 -3.666 -12.693 1.00 80.06 109 MET A N 1
ATOM 806 C CA . MET A 1 109 ? -0.304 -2.365 -12.075 1.00 80.06 109 MET A CA 1
ATOM 807 C C . MET A 1 109 ? 0.885 -1.965 -11.203 1.00 80.06 109 MET A C 1
ATOM 809 O O . MET A 1 109 ? 1.490 -2.773 -10.492 1.00 80.06 109 MET A O 1
ATOM 813 N N . THR A 1 110 ? 1.187 -0.676 -11.221 1.00 85.88 110 THR A N 1
ATOM 814 C CA . THR A 1 110 ? 2.135 -0.050 -10.305 1.00 85.88 110 THR A CA 1
ATOM 815 C C . THR A 1 110 ? 1.553 0.034 -8.895 1.00 85.88 110 THR A C 1
ATOM 817 O O . THR A 1 110 ? 0.336 0.029 -8.679 1.00 85.88 110 THR A O 1
ATOM 820 N N . LEU A 1 111 ? 2.423 0.167 -7.892 1.00 86.75 111 LEU A N 1
ATOM 821 C CA . LEU A 1 111 ? 1.989 0.299 -6.500 1.00 86.75 111 LEU A CA 1
ATOM 822 C C . LEU A 1 111 ? 1.088 1.530 -6.305 1.00 86.75 111 LEU A C 1
ATOM 824 O O . LEU A 1 111 ? 0.133 1.488 -5.525 1.00 86.75 111 LEU A O 1
ATOM 828 N N . ARG A 1 112 ? 1.377 2.608 -7.045 1.00 84.06 112 ARG A N 1
ATOM 829 C CA . ARG A 1 112 ? 0.579 3.837 -7.074 1.00 84.06 112 ARG A CA 1
ATOM 830 C C . ARG A 1 112 ? -0.826 3.580 -7.608 1.00 84.06 112 ARG A C 1
ATOM 832 O O . ARG A 1 112 ? -1.791 3.960 -6.951 1.00 84.06 112 ARG A O 1
ATOM 839 N N . GLU A 1 113 ? -0.949 2.906 -8.747 1.00 84.62 113 GLU A N 1
ATOM 840 C CA . GLU A 1 113 ? -2.247 2.593 -9.358 1.00 84.62 113 GLU A CA 1
ATOM 841 C C . GLU A 1 113 ? -3.089 1.679 -8.475 1.00 84.62 113 GLU A C 1
ATOM 843 O O . GLU A 1 113 ? -4.291 1.911 -8.318 1.00 84.62 113 GLU A O 1
ATOM 848 N N . VAL A 1 114 ? -2.464 0.683 -7.841 1.00 87.38 114 VAL A N 1
ATOM 849 C CA . VAL A 1 114 ? -3.137 -0.176 -6.860 1.00 87.38 114 VAL A CA 1
ATOM 850 C C . VAL A 1 114 ? -3.661 0.670 -5.698 1.00 87.38 114 VAL A C 1
ATOM 852 O O . VAL A 1 114 ? -4.850 0.613 -5.384 1.00 87.38 114 VAL A O 1
ATOM 855 N N . ALA A 1 115 ? -2.815 1.507 -5.091 1.00 87.31 115 ALA A N 1
ATOM 856 C CA . ALA A 1 115 ? -3.218 2.364 -3.978 1.00 87.31 115 ALA A CA 1
ATOM 857 C C . ALA A 1 115 ? -4.342 3.339 -4.370 1.00 87.31 115 ALA A C 1
ATOM 859 O O . ALA A 1 115 ? -5.334 3.457 -3.651 1.00 87.31 115 ALA A O 1
ATOM 860 N N . GLU A 1 116 ? -4.242 3.998 -5.524 1.00 85.12 116 GLU A N 1
ATOM 861 C CA . GLU A 1 116 ? -5.274 4.906 -6.028 1.00 85.12 116 GLU A CA 1
ATOM 862 C C . GLU A 1 116 ? -6.596 4.182 -6.295 1.00 85.12 116 GLU A C 1
ATOM 864 O O . GLU A 1 116 ? -7.655 4.666 -5.880 1.00 85.12 116 GLU A O 1
ATOM 869 N N . THR A 1 117 ? -6.545 2.999 -6.912 1.00 84.81 117 THR A N 1
ATOM 870 C CA . THR A 1 117 ? -7.723 2.157 -7.163 1.00 84.81 117 THR A CA 1
ATOM 871 C C . THR A 1 117 ? -8.445 1.819 -5.862 1.00 84.81 117 THR A C 1
ATOM 873 O O . THR A 1 117 ? -9.672 1.872 -5.808 1.00 84.81 117 THR A O 1
ATOM 876 N N . MET A 1 118 ? -7.697 1.554 -4.790 1.00 84.69 118 MET A N 1
ATOM 877 C CA . MET A 1 118 ? -8.243 1.209 -3.476 1.00 84.69 118 MET A CA 1
ATOM 878 C C . MET A 1 118 ? -8.763 2.404 -2.665 1.00 84.69 118 MET A C 1
ATOM 880 O O . MET A 1 118 ? -9.514 2.219 -1.707 1.00 84.69 118 MET A O 1
ATOM 884 N N . THR A 1 119 ? -8.390 3.636 -3.025 1.00 83.94 119 THR A N 1
ATOM 885 C CA . THR A 1 119 ? -8.940 4.854 -2.392 1.00 83.94 119 THR A CA 1
ATOM 886 C C . THR A 1 119 ? -10.298 5.256 -2.954 1.00 83.94 119 THR A C 1
ATOM 888 O O . THR A 1 119 ? -11.026 6.041 -2.344 1.00 83.94 119 THR A O 1
ATOM 891 N N . ARG A 1 120 ? -10.647 4.744 -4.137 1.00 78.19 120 ARG A N 1
ATOM 892 C CA . ARG A 1 120 ? -11.929 5.006 -4.780 1.00 78.19 120 ARG A CA 1
ATOM 893 C C . ARG A 1 120 ? -12.891 3.883 -4.392 1.00 78.19 120 ARG A C 1
ATOM 895 O O . ARG A 1 120 ? -12.624 2.732 -4.729 1.00 78.19 120 ARG A O 1
ATOM 902 N N . PRO A 1 121 ? -14.016 4.176 -3.719 1.00 62.31 121 PRO A N 1
ATOM 903 C CA . PRO A 1 121 ? -15.017 3.156 -3.448 1.00 62.31 121 PRO A CA 1
ATOM 904 C C . PRO A 1 121 ? -15.568 2.641 -4.782 1.00 62.31 121 PRO A C 1
ATOM 906 O O . PRO A 1 121 ? -16.310 3.342 -5.472 1.00 62.31 121 PRO A O 1
ATOM 909 N N . GLN A 1 122 ? -15.187 1.424 -5.176 1.00 58.78 122 GLN A N 1
ATOM 910 C CA . GLN A 1 122 ? -15.803 0.766 -6.321 1.00 58.78 122 GLN A CA 1
ATOM 911 C C . GLN A 1 122 ? -17.227 0.365 -5.932 1.00 58.78 122 GLN A C 1
ATOM 913 O O . GLN A 1 122 ? -17.450 -0.623 -5.234 1.00 58.78 122 GLN A O 1
ATOM 918 N N . ALA A 1 123 ? -18.213 1.113 -6.424 1.00 45.88 123 ALA A N 1
ATOM 919 C CA . ALA A 1 123 ? -19.545 0.567 -6.627 1.00 45.88 123 ALA A CA 1
ATOM 920 C C . ALA A 1 123 ? -19.406 -0.533 -7.687 1.00 45.88 123 ALA A C 1
ATOM 922 O O . ALA A 1 123 ? -19.342 -0.206 -8.863 1.00 45.88 123 ALA A O 1
ATOM 923 N N . ALA A 1 124 ? -19.231 -1.792 -7.259 1.00 42.75 124 ALA A N 1
ATOM 924 C CA . ALA A 1 124 ? -19.170 -2.994 -8.100 1.00 42.75 124 ALA A CA 1
ATOM 925 C C . ALA A 1 124 ? -18.550 -2.734 -9.491 1.00 42.75 124 ALA A C 1
ATOM 927 O O . ALA A 1 124 ? -19.276 -2.543 -10.465 1.00 42.75 124 ALA A O 1
ATOM 928 N N . ALA A 1 125 ? -17.218 -2.647 -9.572 1.00 42.19 125 ALA A N 1
ATOM 929 C CA . ALA A 1 125 ? -16.545 -2.204 -10.789 1.00 42.19 125 ALA A CA 1
ATOM 930 C C . ALA A 1 125 ? -16.989 -2.941 -12.051 1.00 42.19 125 ALA A C 1
ATOM 932 O O . ALA A 1 125 ? -16.707 -4.121 -12.255 1.00 42.19 125 ALA A O 1
ATOM 933 N N . VAL A 1 126 ? -17.587 -2.162 -12.948 1.00 38.50 126 VAL A N 1
ATOM 934 C CA . VAL A 1 126 ? -17.453 -2.359 -14.384 1.00 38.50 126 VAL A CA 1
ATOM 935 C C . VAL A 1 126 ? -15.958 -2.345 -14.693 1.00 38.50 126 VAL A C 1
ATOM 937 O O . VAL A 1 126 ? -15.241 -1.417 -14.319 1.00 38.50 126 VAL A O 1
ATOM 940 N N . SER A 1 127 ? -15.495 -3.406 -15.344 1.00 39.88 127 SER A N 1
ATOM 941 C CA . SER A 1 127 ? -14.142 -3.573 -15.857 1.00 39.88 127 SER A CA 1
ATOM 942 C C . SER A 1 127 ? -13.757 -2.390 -16.748 1.00 39.88 127 SER A C 1
ATOM 944 O O . SER A 1 127 ? -14.088 -2.371 -17.935 1.00 39.88 127 SER A O 1
ATOM 946 N N . VAL A 1 128 ? -13.051 -1.400 -16.205 1.00 40.34 128 VAL A N 1
ATOM 947 C CA . VAL A 1 128 ? -12.349 -0.437 -17.052 1.00 40.34 128 VAL A CA 1
ATOM 948 C C . VAL A 1 128 ? -11.012 -1.072 -17.404 1.00 40.34 128 VAL A C 1
ATOM 950 O O . VAL A 1 128 ? -10.001 -0.868 -16.744 1.00 40.34 128 VAL A O 1
ATOM 953 N N . THR A 1 129 ? -11.038 -1.902 -18.442 1.00 44.88 129 THR A N 1
ATOM 954 C CA . THR A 1 129 ? -9.847 -2.351 -19.159 1.00 44.88 129 THR A CA 1
ATOM 955 C C . THR A 1 129 ? -9.254 -1.133 -19.867 1.00 44.88 129 THR A C 1
ATOM 957 O O . THR A 1 129 ? -9.520 -0.912 -21.050 1.00 44.88 129 THR A O 1
ATOM 960 N N . ILE A 1 130 ? -8.494 -0.289 -19.163 1.00 43.34 130 ILE A N 1
ATOM 961 C CA . ILE A 1 130 ? -7.650 0.684 -19.859 1.00 43.34 130 ILE A CA 1
ATOM 962 C C . ILE A 1 130 ? -6.474 -0.103 -20.424 1.00 43.34 130 ILE A C 1
ATOM 964 O O . ILE A 1 130 ? -5.500 -0.376 -19.741 1.00 43.34 130 ILE A O 1
ATOM 968 N N . ARG A 1 131 ? -6.594 -0.512 -21.692 1.00 41.47 131 ARG A N 1
ATOM 969 C CA . ARG A 1 131 ? -5.437 -0.940 -22.477 1.00 41.47 131 ARG A CA 1
ATOM 970 C C . ARG A 1 131 ? -4.580 0.289 -22.726 1.00 41.47 131 ARG A C 1
ATOM 972 O O . ARG A 1 131 ? -4.875 1.074 -23.627 1.00 41.47 131 ARG A O 1
ATOM 979 N N . GLU A 1 132 ? -3.529 0.452 -21.944 1.00 36.91 132 GLU A N 1
ATOM 980 C CA . GLU A 1 132 ? -2.490 1.456 -22.167 1.00 36.91 132 GLU A CA 1
ATOM 981 C C . GLU A 1 132 ? -1.649 1.054 -23.389 1.00 36.91 132 GLU A C 1
ATOM 983 O O . GLU A 1 132 ? -0.568 0.484 -23.335 1.00 36.91 132 GLU A O 1
ATOM 988 N N . GLY A 1 133 ? -2.247 1.311 -24.547 1.00 41.75 133 GLY A N 1
ATOM 989 C CA . GLY A 1 133 ? -1.638 1.356 -25.872 1.00 41.75 133 GLY A CA 1
ATOM 990 C C . GLY A 1 133 ? -2.279 2.456 -26.725 1.00 41.75 133 GLY A C 1
ATOM 991 O O . GLY A 1 133 ? -2.105 2.490 -27.942 1.00 41.75 133 GLY A O 1
ATOM 992 N N . TRP A 1 134 ? -3.054 3.353 -26.109 1.00 46.81 134 TRP A N 1
ATOM 993 C CA . TRP A 1 134 ? -3.622 4.508 -26.788 1.00 46.81 134 TRP A CA 1
ATOM 994 C C . TRP A 1 134 ? -2.537 5.574 -26.912 1.00 46.81 134 TRP A C 1
ATOM 996 O O . TRP A 1 134 ? -2.277 6.348 -25.996 1.00 46.81 134 TRP A O 1
ATOM 1006 N N . ARG A 1 135 ? -1.889 5.601 -28.079 1.00 51.16 135 ARG A N 1
ATOM 1007 C CA . ARG A 1 135 ? -1.182 6.788 -28.568 1.00 51.16 135 ARG A CA 1
ATOM 1008 C C . ARG A 1 135 ? -2.111 7.999 -28.411 1.00 51.16 135 ARG A C 1
ATOM 1010 O O . ARG A 1 135 ? -3.229 7.974 -28.918 1.00 51.16 135 ARG A O 1
ATOM 1017 N N . LEU A 1 136 ? -1.624 9.069 -27.786 1.00 51.09 136 LEU A N 1
ATOM 1018 C CA . LEU A 1 136 ? -2.275 10.386 -27.650 1.00 51.09 136 LEU A CA 1
ATOM 1019 C C . LEU A 1 136 ? -2.532 11.114 -28.996 1.00 51.09 136 LEU A C 1
ATOM 1021 O O . LEU A 1 136 ? -2.725 12.324 -29.017 1.00 51.09 136 LEU A O 1
ATOM 1025 N N . GLU A 1 137 ? -2.529 10.422 -30.136 1.00 50.16 137 GLU A N 1
ATOM 1026 C CA . GLU A 1 137 ? -2.408 11.050 -31.460 1.00 50.16 137 GLU A CA 1
ATOM 1027 C C . GLU A 1 137 ? -3.709 11.168 -32.276 1.00 50.16 137 GLU A C 1
ATOM 1029 O O . GLU A 1 137 ? -3.634 11.478 -33.458 1.00 50.16 137 GLU A O 1
ATOM 1034 N N . GLN A 1 138 ? -4.909 10.967 -31.717 1.00 49.00 138 GLN A N 1
ATOM 1035 C CA . GLN A 1 138 ? -6.155 11.111 -32.508 1.00 49.00 138 GLN A CA 1
ATOM 1036 C C . GLN A 1 138 ? -7.306 11.840 -31.795 1.00 49.00 138 GLN A C 1
ATOM 1038 O O . GLN A 1 138 ? -8.471 11.543 -32.030 1.00 49.00 138 GLN A O 1
ATOM 1043 N N . ALA A 1 139 ? -7.008 12.835 -30.955 1.00 48.34 139 ALA A N 1
ATOM 1044 C CA . ALA A 1 139 ? -8.028 13.749 -30.416 1.00 48.34 139 ALA A CA 1
ATOM 1045 C C . ALA A 1 139 ? -8.120 15.092 -31.176 1.00 48.34 139 ALA A C 1
ATOM 1047 O O . ALA A 1 139 ? -8.587 16.077 -30.612 1.00 48.34 139 ALA A O 1
ATOM 1048 N N . ALA A 1 140 ? -7.657 15.163 -32.429 1.00 49.88 140 ALA A N 1
ATOM 1049 C CA . ALA A 1 140 ? -7.619 16.418 -33.189 1.00 49.88 140 ALA A CA 1
ATOM 1050 C C . ALA A 1 140 ? -8.125 16.304 -34.635 1.00 49.88 140 ALA A C 1
ATOM 1052 O O . ALA A 1 140 ? -7.709 17.091 -35.476 1.00 49.88 140 ALA A O 1
ATOM 1053 N N . ASP A 1 141 ? -9.010 15.353 -34.936 1.00 49.12 141 ASP A N 1
ATOM 1054 C CA . ASP A 1 141 ? -9.676 15.350 -36.241 1.00 49.12 141 ASP A CA 1
ATOM 1055 C C . ASP A 1 141 ? -11.092 14.779 -36.125 1.00 49.12 141 ASP A C 1
ATOM 1057 O O . ASP A 1 141 ? -11.322 13.609 -36.396 1.00 49.12 141 ASP A O 1
ATOM 1061 N N . TYR A 1 142 ? -12.007 15.576 -35.567 1.00 45.41 142 TYR A N 1
ATOM 1062 C CA . TYR A 1 142 ? -13.441 15.584 -35.898 1.00 45.41 142 TYR A CA 1
ATOM 1063 C C . TYR A 1 142 ? -14.118 16.771 -35.186 1.00 45.41 142 TYR A C 1
ATOM 1065 O O . TYR A 1 142 ? -14.913 16.606 -34.260 1.00 45.41 142 TYR A O 1
ATOM 1073 N N . LEU A 1 143 ? -13.771 17.984 -35.621 1.00 43.72 143 LEU A N 1
ATOM 1074 C CA . LEU A 1 143 ? -14.673 19.139 -35.643 1.00 43.72 143 LEU A CA 1
ATOM 1075 C C . LEU A 1 143 ? -14.469 19.883 -36.961 1.00 43.72 143 LEU A C 1
ATOM 1077 O O . LEU A 1 143 ? -13.297 20.176 -37.277 1.00 43.72 143 LEU A O 1
#

Sequence (143 aa):
MKPQHPLNGRSLIASLLLAALVLISACSRSGPGLDIYLRTNEAALDQPASVDDRPVRFVVEPGTPARTIGQNLEQAGLIRDATLFEAFVRVNGLDGRLAAGTYTLAPSMTLREVAETMTRPQAAAVSVTIREGWRLEQAADYL

Foldseek 3Di:
DDDDDPPPPPVVVVVVPVPPPPPPPDPPVDPCVLVVVLVVCVVQQQPFLDLWFDWDKDFFDPPDFLLNVLVVCCVVSRGVDSSNLNSVCVVVVVRVQQDGDIDTGTSNDGSVRVSVRRSDPDPPDDDPPPPPPDDPPPPPPDD

Secondary structure (DSSP, 8-state):
-PPPPP--TTTTTSTTSSSSSSS-S---S--THHHHHHHHTGGGTSS-S-S----EEEEE-TT--HHHHHHHHHHTTS-S-HHHHHHHHHHTT-GGG---EEEEE-TTS-HHHHHHHHHS--SS-------S---S--SSS--